Protein AF-A0AAD6AEF7-F1 (afdb_monomer_lite)

Secondary structure (DSSP, 8-state):
-HHHHHHHHHS-HHHHHHHHHHHHHHHH---TTHHHHHHHHHHHHHHHHHHHHHHGGGGGSS-S----S-HHHHHHHHHHHHHHHHHHHHHHHHHHHHHHHHHHHHHHHHHHHHHHHHHHHHHHHHHHHHHHHHHHHHHHHHHHHHHHHHHHHHHHHHHT-

Radius of gyration: 36.32 Å; chains: 1; bounding box: 79×24×116 Å

Structure (mmCIF, N/CA/C/O backbone):
data_AF-A0AAD6AEF7-F1
#
_entry.id   AF-A0AAD6AEF7-F1
#
loop_
_atom_site.group_PDB
_atom_site.id
_atom_site.type_symbol
_atom_site.label_atom_id
_atom_site.label_alt_id
_atom_site.label_comp_id
_atom_site.label_asym_id
_atom_site.label_entity_id
_atom_site.label_seq_id
_atom_site.pdbx_PDB_ins_code
_atom_site.Cartn_x
_atom_site.Cartn_y
_atom_site.Cartn_z
_atom_site.occupancy
_atom_site.B_iso_or_equiv
_atom_site.auth_seq_id
_atom_site.auth_comp_id
_atom_site.auth_asym_id
_atom_site.auth_atom_id
_atom_site.pdbx_PDB_model_num
ATOM 1 N N . MET A 1 1 ? -0.761 1.393 19.834 1.00 42.75 1 MET A N 1
ATOM 2 C CA . MET A 1 1 ? -0.562 2.346 20.959 1.00 42.75 1 MET A CA 1
ATOM 3 C C . MET A 1 1 ? -1.861 2.716 21.696 1.00 42.75 1 MET A C 1
ATOM 5 O O . MET A 1 1 ? -1.938 2.459 22.888 1.00 42.75 1 MET A O 1
ATOM 9 N N . ARG A 1 2 ? -2.903 3.275 21.048 1.00 40.72 2 ARG A N 1
ATOM 10 C CA . ARG A 1 2 ? -4.116 3.771 21.757 1.00 40.72 2 ARG A CA 1
ATOM 11 C C . ARG A 1 2 ? -5.044 2.682 22.329 1.00 40.72 2 ARG A C 1
ATOM 13 O O . ARG A 1 2 ? -5.617 2.890 23.389 1.00 40.72 2 ARG A O 1
ATOM 20 N N . VAL A 1 3 ? -5.147 1.524 21.673 1.00 45.25 3 VAL A N 1
ATOM 21 C CA . VAL A 1 3 ? -5.970 0.385 22.142 1.00 45.25 3 VAL A CA 1
ATOM 22 C C . VAL A 1 3 ? -5.390 -0.238 23.416 1.00 45.25 3 VAL A C 1
ATOM 24 O O . VAL A 1 3 ? -6.113 -0.525 24.358 1.00 45.25 3 VAL A O 1
ATOM 27 N N . VAL A 1 4 ? -4.065 -0.347 23.499 1.00 51.41 4 VAL A N 1
ATOM 28 C CA . VAL A 1 4 ? -3.367 -0.957 24.642 1.00 51.41 4 VAL A CA 1
ATOM 29 C C . VAL A 1 4 ? -3.446 -0.078 25.893 1.00 51.41 4 VAL A C 1
ATOM 31 O O . VAL A 1 4 ? -3.635 -0.586 26.993 1.00 51.41 4 VAL A O 1
ATOM 34 N N . LEU A 1 5 ? -3.398 1.248 25.719 1.00 53.50 5 LEU A N 1
ATOM 35 C CA . LEU A 1 5 ? -3.639 2.217 26.794 1.00 53.50 5 LEU A CA 1
ATOM 36 C C . LEU A 1 5 ? -5.062 2.127 27.361 1.00 53.50 5 LEU A C 1
ATOM 38 O O . LEU A 1 5 ? -5.241 2.315 28.559 1.00 53.50 5 LEU A O 1
ATOM 42 N N . LEU A 1 6 ? -6.056 1.819 26.521 1.00 55.22 6 LEU A N 1
ATOM 43 C CA . LEU A 1 6 ? -7.444 1.622 26.947 1.00 55.22 6 LEU A CA 1
ATOM 44 C C . LEU A 1 6 ? -7.632 0.299 27.699 1.00 55.22 6 LEU A C 1
ATOM 46 O O . LEU A 1 6 ? -8.314 0.291 28.718 1.00 55.22 6 LEU A O 1
ATOM 50 N N . VAL A 1 7 ? -6.981 -0.789 27.268 1.00 52.69 7 VAL A N 1
ATOM 51 C CA . VAL A 1 7 ? -7.068 -2.074 27.986 1.00 52.69 7 VAL A CA 1
ATOM 52 C C . VAL A 1 7 ? -6.330 -2.027 29.331 1.00 52.69 7 VAL A C 1
ATOM 54 O O . VAL A 1 7 ? -6.861 -2.502 30.332 1.00 52.69 7 VAL A O 1
ATOM 57 N N . LEU A 1 8 ? -5.168 -1.367 29.409 1.00 55.00 8 LEU A N 1
ATOM 58 C CA . LEU A 1 8 ? -4.459 -1.149 30.680 1.00 55.00 8 LEU A CA 1
ATOM 59 C C . LEU A 1 8 ? -5.256 -0.285 31.673 1.00 55.00 8 LEU A C 1
ATOM 61 O O . LEU A 1 8 ? -5.076 -0.437 32.879 1.00 55.00 8 LEU A O 1
ATOM 65 N N . LEU A 1 9 ? -6.149 0.588 31.186 1.00 55.16 9 LEU A N 1
ATOM 66 C CA . LEU A 1 9 ? -7.026 1.412 32.025 1.00 55.16 9 LEU A CA 1
ATOM 67 C C . LEU A 1 9 ? -8.190 0.614 32.646 1.00 55.16 9 LEU A C 1
ATOM 69 O O . LEU A 1 9 ? -8.774 1.062 33.631 1.00 55.16 9 LEU A O 1
ATOM 73 N N . CYS A 1 10 ? -8.532 -0.547 32.075 1.00 50.66 10 CYS A N 1
ATOM 74 C CA . CYS A 1 10 ? -9.651 -1.389 32.508 1.00 50.66 10 CYS A CA 1
ATOM 75 C C . CYS A 1 10 ? -9.235 -2.562 33.417 1.00 50.66 10 CYS A C 1
ATOM 77 O O . CYS A 1 10 ? -10.084 -3.106 34.122 1.00 50.66 10 CYS A O 1
ATOM 79 N N . CYS A 1 11 ? -7.953 -2.938 33.452 1.00 44.56 11 CYS A N 1
ATOM 80 C CA . CYS A 1 11 ? -7.448 -4.019 34.304 1.00 44.56 11 CYS A CA 1
ATOM 81 C C . CYS A 1 11 ? -7.148 -3.545 35.739 1.00 44.56 11 CYS A C 1
ATOM 83 O O . CYS A 1 11 ? -6.731 -2.410 35.974 1.00 44.56 11 CYS A O 1
ATOM 85 N N . ARG A 1 12 ? -7.307 -4.431 36.734 1.00 50.09 12 ARG A N 1
ATOM 86 C CA . ARG A 1 12 ? -6.919 -4.133 38.123 1.00 50.09 12 ARG A CA 1
ATOM 87 C C . ARG A 1 12 ? -5.418 -3.825 38.205 1.00 50.09 12 ARG A C 1
ATOM 89 O O . ARG A 1 12 ? -4.604 -4.505 37.585 1.00 50.09 12 ARG A O 1
ATOM 96 N N . LEU A 1 13 ? -5.061 -2.813 39.007 1.00 49.22 13 LEU A N 1
ATOM 97 C CA . LEU A 1 13 ? -3.711 -2.229 39.111 1.00 49.22 13 LEU A CA 1
ATOM 98 C C . LEU A 1 13 ? -2.556 -3.241 39.280 1.00 49.22 13 LEU A C 1
ATOM 100 O O . LEU A 1 13 ? -1.432 -2.918 38.905 1.00 49.22 13 LEU A O 1
ATOM 104 N N . SER A 1 14 ? -2.791 -4.447 39.818 1.00 43.66 14 SER A N 1
ATOM 105 C CA . SER A 1 14 ? -1.734 -5.460 39.983 1.00 43.66 14 SER A CA 1
ATOM 106 C C . SER A 1 14 ? -1.405 -6.248 38.708 1.00 43.66 14 SER A C 1
ATOM 108 O O . SER A 1 14 ? -0.258 -6.650 38.541 1.00 43.66 14 SER A O 1
ATOM 110 N N . GLU A 1 15 ? -2.360 -6.445 37.795 1.00 49.84 15 GLU A N 1
ATOM 111 C CA . GLU A 1 15 ? -2.161 -7.181 36.529 1.00 49.84 15 GLU A CA 1
ATOM 112 C C . GLU A 1 15 ? -1.752 -6.247 35.386 1.00 49.84 15 GLU A C 1
ATOM 114 O O . GLU A 1 15 ? -0.917 -6.605 34.554 1.00 49.84 15 GLU A O 1
ATOM 119 N N . ALA A 1 16 ? -2.240 -5.001 35.413 1.00 56.47 16 ALA A N 1
ATOM 120 C CA . ALA A 1 16 ? -1.851 -3.959 34.464 1.00 56.47 16 ALA A CA 1
ATOM 121 C C . ALA A 1 16 ? -0.332 -3.688 34.473 1.00 56.47 16 ALA A C 1
ATOM 123 O O . ALA A 1 16 ? 0.248 -3.365 33.439 1.00 56.47 16 ALA A O 1
ATOM 124 N N . ASN A 1 17 ? 0.340 -3.865 35.617 1.00 53.78 17 ASN A N 1
ATOM 125 C CA . ASN A 1 17 ? 1.782 -3.639 35.732 1.00 53.78 17 ASN A CA 1
ATOM 126 C C . ASN A 1 17 ? 2.613 -4.715 35.004 1.00 53.78 17 ASN A C 1
ATOM 128 O O . ASN A 1 17 ? 3.551 -4.389 34.281 1.00 53.78 17 ASN A O 1
ATOM 132 N N . ILE A 1 18 ? 2.248 -5.994 35.143 1.00 61.44 18 ILE A N 1
ATOM 133 C CA . ILE A 1 18 ? 2.940 -7.110 34.470 1.00 61.44 18 ILE A CA 1
ATOM 134 C C . ILE A 1 18 ? 2.687 -7.049 32.960 1.00 61.44 18 ILE A C 1
ATOM 136 O O . ILE A 1 18 ? 3.604 -7.218 32.154 1.00 61.44 18 ILE A O 1
ATOM 140 N N . LEU A 1 19 ? 1.448 -6.746 32.578 1.00 60.88 19 LEU A N 1
ATOM 141 C CA . LEU A 1 19 ? 1.038 -6.639 31.185 1.00 60.88 19 LEU A CA 1
ATOM 142 C C . LEU A 1 19 ? 1.671 -5.419 30.495 1.00 60.88 19 LEU A C 1
ATOM 144 O O . LEU A 1 19 ? 2.154 -5.521 29.370 1.00 60.88 19 LEU A O 1
ATOM 148 N N . GLY A 1 20 ? 1.766 -4.288 31.201 1.00 62.56 20 GLY A N 1
ATOM 149 C CA . GLY A 1 20 ? 2.472 -3.091 30.741 1.00 62.56 20 GLY A CA 1
ATOM 150 C C . GLY A 1 20 ? 3.978 -3.311 30.568 1.00 62.56 20 GLY A C 1
ATOM 151 O O . GLY A 1 20 ? 4.559 -2.844 29.586 1.00 62.56 20 GLY A O 1
ATOM 152 N N . GLN A 1 21 ? 4.612 -4.079 31.459 1.00 63.44 21 GLN A N 1
ATOM 153 C CA . GLN A 1 21 ? 6.019 -4.465 31.313 1.00 63.44 21 GLN A CA 1
ATOM 154 C C . GLN A 1 21 ? 6.250 -5.377 30.103 1.00 63.44 21 GLN A C 1
ATOM 156 O O . GLN A 1 21 ? 7.180 -5.136 29.332 1.00 63.44 21 GLN A O 1
ATOM 161 N N . ARG A 1 22 ? 5.385 -6.377 29.889 1.00 61.62 22 ARG A N 1
ATOM 162 C CA . ARG A 1 22 ? 5.450 -7.259 28.711 1.00 61.62 22 ARG A CA 1
ATOM 163 C C . ARG A 1 22 ? 5.234 -6.501 27.406 1.00 61.62 22 ARG A C 1
ATOM 165 O O . ARG A 1 22 ? 5.978 -6.705 26.454 1.00 61.62 22 ARG A O 1
ATOM 172 N N . PHE A 1 23 ? 4.286 -5.571 27.385 1.00 61.81 23 PHE A N 1
ATOM 173 C CA . PHE A 1 23 ? 4.043 -4.732 26.217 1.00 61.81 23 PHE A CA 1
ATOM 174 C C . PHE A 1 23 ? 5.243 -3.831 25.893 1.00 61.81 23 PHE A C 1
ATOM 176 O O . PHE A 1 23 ? 5.662 -3.754 24.742 1.00 61.81 23 PHE A O 1
ATOM 183 N N . THR A 1 24 ? 5.847 -3.215 26.915 1.00 60.31 24 THR A N 1
ATOM 184 C CA . THR A 1 24 ? 7.044 -2.374 26.745 1.00 60.31 24 THR A CA 1
ATOM 185 C C . THR A 1 24 ? 8.219 -3.182 26.183 1.00 60.31 24 THR A C 1
ATOM 187 O O . THR A 1 24 ? 8.943 -2.681 25.326 1.00 60.31 24 THR A O 1
ATOM 190 N N . ALA A 1 25 ? 8.382 -4.438 26.617 1.00 61.19 25 ALA A N 1
ATOM 191 C CA . ALA A 1 25 ? 9.410 -5.341 26.105 1.00 61.19 25 ALA A CA 1
ATOM 192 C C . ALA A 1 25 ? 9.210 -5.678 24.616 1.00 61.19 25 ALA A C 1
ATOM 194 O O . ALA A 1 25 ? 10.172 -5.610 23.859 1.00 61.19 25 ALA A O 1
ATOM 195 N N . ILE A 1 26 ? 7.970 -5.948 24.191 1.00 58.94 26 ILE A N 1
ATOM 196 C CA . ILE A 1 26 ? 7.633 -6.286 22.797 1.00 58.94 26 ILE A CA 1
ATOM 197 C C . ILE A 1 26 ? 7.776 -5.064 21.877 1.00 58.94 26 ILE A C 1
ATOM 199 O O . ILE A 1 26 ? 8.310 -5.171 20.779 1.00 58.94 26 ILE A O 1
ATOM 203 N N . THR A 1 27 ? 7.370 -3.869 22.324 1.00 56.62 27 THR A N 1
ATOM 204 C CA . THR A 1 27 ? 7.500 -2.645 21.508 1.00 56.62 27 THR A CA 1
ATOM 205 C C . THR A 1 27 ? 8.939 -2.158 21.324 1.00 56.62 27 THR A C 1
ATOM 207 O O . THR A 1 27 ? 9.189 -1.357 20.429 1.00 56.62 27 THR A O 1
ATOM 210 N N . ASN A 1 28 ? 9.877 -2.603 22.169 1.00 55.53 28 ASN A N 1
ATOM 211 C CA . ASN A 1 28 ? 11.293 -2.231 22.069 1.00 55.53 28 ASN A CA 1
ATOM 212 C C . ASN A 1 28 ? 12.105 -3.182 21.176 1.00 55.53 28 ASN A C 1
ATOM 214 O O . ASN A 1 28 ? 13.234 -2.852 20.816 1.00 55.53 28 ASN A O 1
ATOM 218 N N . THR A 1 29 ? 11.567 -4.350 20.821 1.00 51.50 29 THR A N 1
ATOM 219 C CA . THR A 1 29 ? 12.218 -5.301 19.916 1.00 51.50 29 THR A CA 1
ATOM 220 C C . THR A 1 29 ? 11.689 -5.085 18.504 1.00 51.50 29 THR A C 1
ATOM 222 O O . THR A 1 29 ? 10.583 -5.488 18.166 1.00 51.50 29 THR A O 1
ATOM 225 N N . GLN A 1 30 ? 12.483 -4.390 17.695 1.00 46.69 30 GLN A N 1
ATOM 226 C CA . GLN A 1 30 ? 12.199 -4.008 16.312 1.00 46.69 30 GLN A CA 1
ATOM 227 C C . GLN A 1 30 ? 12.445 -5.182 15.342 1.00 46.69 30 GLN A C 1
ATOM 229 O O . GLN A 1 30 ? 13.220 -5.047 14.401 1.00 46.69 30 GLN A O 1
ATOM 234 N N . ASP A 1 31 ? 11.857 -6.348 15.620 1.00 49.00 31 ASP A N 1
ATOM 235 C CA . ASP A 1 31 ? 12.065 -7.571 14.836 1.00 49.00 31 ASP A CA 1
ATOM 236 C C . ASP A 1 31 ? 10.757 -8.005 14.150 1.00 49.00 31 ASP A C 1
ATOM 238 O O . ASP A 1 31 ? 9.676 -7.916 14.740 1.00 49.00 31 ASP A O 1
ATOM 242 N N . GLU A 1 32 ? 10.839 -8.463 12.898 1.00 50.75 32 GLU A N 1
ATOM 243 C CA . GLU A 1 32 ? 9.699 -8.811 12.016 1.00 50.75 32 GLU A CA 1
ATOM 244 C C . GLU A 1 32 ? 8.894 -10.044 12.490 1.00 50.75 32 GLU A C 1
ATOM 246 O O . GLU A 1 32 ? 7.936 -10.469 11.852 1.00 50.75 32 GLU A O 1
ATOM 251 N N . THR A 1 33 ? 9.233 -10.604 13.652 1.00 50.00 33 THR A N 1
ATOM 252 C CA . THR A 1 33 ? 8.512 -11.692 14.335 1.00 50.00 33 THR A CA 1
ATOM 253 C C . THR A 1 33 ? 7.379 -11.205 15.255 1.00 50.00 33 THR A C 1
ATOM 255 O O . THR A 1 33 ? 6.667 -12.008 15.854 1.00 50.00 33 THR A O 1
ATOM 258 N N . THR A 1 34 ? 7.165 -9.891 15.340 1.00 55.66 34 THR A N 1
ATOM 259 C CA . THR A 1 34 ? 6.298 -9.224 16.328 1.00 55.66 34 THR A CA 1
ATOM 260 C C . THR A 1 34 ? 4.792 -9.311 16.068 1.00 55.66 34 THR A C 1
ATOM 262 O O . THR A 1 34 ? 4.009 -9.118 16.997 1.00 55.66 34 THR A O 1
ATOM 265 N N . GLU A 1 35 ? 4.342 -9.623 14.853 1.00 53.06 35 GLU A N 1
ATOM 266 C CA . GLU A 1 35 ? 2.907 -9.583 14.535 1.00 53.06 35 GLU A CA 1
ATOM 267 C C . GLU A 1 35 ? 2.126 -10.724 15.212 1.00 53.06 35 GLU A C 1
ATOM 269 O O . GLU A 1 35 ? 1.090 -10.494 15.843 1.00 53.06 35 GLU A O 1
ATOM 274 N N . ALA A 1 36 ? 2.677 -11.942 15.187 1.00 57.12 36 ALA A N 1
ATOM 275 C CA . ALA A 1 36 ? 2.087 -13.109 15.843 1.00 57.12 36 ALA A CA 1
ATOM 276 C C . ALA A 1 36 ? 2.034 -12.952 17.374 1.00 57.12 36 ALA A C 1
ATOM 278 O O . ALA A 1 36 ? 1.038 -13.314 18.007 1.00 57.12 36 ALA A O 1
ATOM 279 N N . ASP A 1 37 ? 3.064 -12.348 17.969 1.00 60.00 37 ASP A N 1
ATOM 280 C CA . ASP A 1 37 ? 3.130 -12.107 19.413 1.00 60.00 37 ASP A CA 1
ATOM 281 C C . ASP A 1 37 ? 2.143 -11.020 19.859 1.00 60.00 37 ASP A C 1
ATOM 283 O O . ASP A 1 37 ? 1.532 -11.129 20.925 1.00 60.00 37 ASP A O 1
ATOM 287 N N . ILE A 1 38 ? 1.902 -10.006 19.021 1.00 60.59 38 ILE A N 1
ATOM 288 C CA . ILE A 1 38 ? 0.895 -8.968 19.279 1.00 60.59 38 ILE A CA 1
ATOM 289 C C . ILE A 1 38 ? -0.525 -9.547 19.200 1.00 60.59 38 ILE A C 1
ATOM 291 O O . ILE A 1 38 ? -1.349 -9.245 20.067 1.00 60.59 38 ILE A O 1
ATOM 295 N N . PHE A 1 39 ? -0.820 -10.401 18.214 1.00 63.69 39 PHE A N 1
ATOM 296 C CA . PHE A 1 39 ? -2.128 -11.062 18.096 1.00 63.69 39 PHE A CA 1
ATOM 297 C C . PHE A 1 39 ? -2.396 -12.056 19.228 1.00 63.69 39 PHE A C 1
ATOM 299 O O . PHE A 1 39 ? -3.525 -12.143 19.726 1.00 63.69 39 PHE A O 1
ATOM 306 N N . THR A 1 40 ? -1.360 -12.768 19.668 1.00 65.44 40 THR A N 1
ATOM 307 C CA . THR A 1 40 ? -1.448 -13.685 20.808 1.00 65.44 40 THR A CA 1
ATOM 308 C C . THR A 1 40 ? -1.710 -12.907 22.094 1.00 65.44 40 THR A C 1
ATOM 310 O O . THR A 1 40 ? -2.644 -13.230 22.826 1.00 65.44 40 THR A O 1
ATOM 313 N N . LEU A 1 41 ? -0.985 -11.805 22.314 1.00 65.88 41 LEU A N 1
ATOM 314 C CA . LEU A 1 41 ? -1.196 -10.923 23.462 1.00 65.88 41 LEU A CA 1
ATOM 315 C C . LEU A 1 41 ? -2.601 -10.299 23.458 1.00 65.88 41 LEU A C 1
ATOM 317 O O . LEU A 1 41 ? -3.262 -10.252 24.492 1.00 65.88 41 LEU A O 1
ATOM 321 N N . LEU A 1 42 ? -3.094 -9.858 22.296 1.00 65.25 42 LEU A N 1
ATOM 322 C CA . LEU A 1 42 ? -4.458 -9.339 22.149 1.00 65.25 42 LEU A CA 1
ATOM 323 C C . LEU A 1 42 ? -5.520 -10.410 22.428 1.00 65.25 42 LEU A C 1
ATOM 325 O O . LEU A 1 42 ? -6.518 -10.112 23.083 1.00 65.25 42 LEU A O 1
ATOM 329 N N . SER A 1 43 ? -5.304 -11.648 21.980 1.00 69.25 43 SER A N 1
ATOM 330 C CA . SER A 1 43 ? -6.219 -12.764 22.248 1.00 69.25 43 SER A CA 1
ATOM 331 C C . SER A 1 43 ? -6.243 -13.149 23.726 1.00 69.25 43 SER A C 1
ATOM 333 O O . SER A 1 43 ? -7.324 -13.335 24.280 1.00 69.25 43 SER A O 1
ATOM 335 N N . GLU A 1 44 ? -5.086 -13.195 24.391 1.00 66.94 44 GLU A N 1
ATOM 336 C CA . GLU A 1 44 ? -5.003 -13.422 25.841 1.00 66.94 44 GLU A CA 1
ATOM 337 C C . GLU A 1 44 ? -5.704 -12.304 26.627 1.00 66.94 44 GLU A C 1
ATOM 339 O O . GLU A 1 44 ? -6.436 -12.571 27.579 1.00 66.94 44 GLU A O 1
ATOM 344 N N . MET A 1 45 ? -5.551 -11.049 26.195 1.00 63.72 45 MET A N 1
ATOM 345 C CA . MET A 1 45 ? -6.215 -9.902 26.819 1.00 63.72 45 MET A CA 1
ATOM 346 C C . MET A 1 45 ? -7.738 -9.934 26.634 1.00 63.72 45 MET A C 1
ATOM 348 O O . MET A 1 45 ? -8.471 -9.608 27.566 1.00 63.72 45 MET A O 1
ATOM 352 N N . MET A 1 46 ? -8.231 -10.356 25.467 1.00 68.19 46 MET A N 1
ATOM 353 C CA . MET A 1 46 ? -9.668 -10.550 25.241 1.00 68.19 46 MET A CA 1
ATOM 354 C C . MET A 1 46 ? -10.223 -11.731 26.045 1.00 68.19 46 MET A C 1
ATOM 356 O O . MET A 1 46 ? -11.306 -11.611 26.612 1.00 68.19 46 MET A O 1
ATOM 360 N N . ALA A 1 47 ? -9.475 -12.831 26.162 1.00 67.38 47 ALA A N 1
ATOM 361 C CA . ALA A 1 47 ? -9.866 -13.975 26.981 1.00 67.38 47 ALA A CA 1
ATOM 362 C C . ALA A 1 47 ? -9.964 -13.604 28.470 1.00 67.38 47 ALA A C 1
ATOM 364 O O . ALA A 1 47 ? -10.964 -13.920 29.110 1.00 67.38 47 ALA A O 1
ATOM 365 N N . ALA A 1 48 ? -8.994 -12.851 28.998 1.00 61.19 48 ALA A N 1
ATOM 366 C CA . ALA A 1 48 ? -9.021 -12.366 30.379 1.00 61.19 48 ALA A CA 1
ATOM 367 C C . ALA A 1 48 ? -10.203 -11.411 30.649 1.00 61.19 48 ALA A C 1
ATOM 369 O O . ALA A 1 48 ? -10.801 -11.437 31.727 1.00 61.19 48 ALA A O 1
ATOM 370 N N . LEU A 1 49 ? -10.580 -10.582 29.667 1.00 62.62 49 LEU A N 1
ATOM 371 C CA . LEU A 1 49 ? -11.763 -9.719 29.761 1.00 62.62 49 LEU A CA 1
ATOM 372 C C . LEU A 1 49 ? -13.076 -10.520 29.721 1.00 62.62 49 LEU A C 1
ATOM 374 O O . LEU A 1 49 ? -14.008 -10.194 30.459 1.00 62.62 49 LEU A O 1
ATOM 378 N N . GLU A 1 50 ? -13.156 -11.573 28.904 1.00 64.62 50 GLU A N 1
ATOM 379 C CA . GLU A 1 50 ? -14.319 -12.471 28.850 1.00 64.62 50 GLU A CA 1
ATOM 380 C C . GLU A 1 50 ? -14.450 -13.301 30.144 1.00 64.62 50 GLU A C 1
ATOM 382 O O . GLU A 1 50 ? -15.557 -13.503 30.647 1.00 64.62 50 GLU A O 1
ATOM 387 N N . GLU A 1 51 ? -13.330 -13.699 30.752 1.00 64.12 51 GLU A N 1
ATOM 388 C CA . GLU A 1 51 ? -13.295 -14.393 32.045 1.00 64.12 51 GLU A CA 1
ATOM 389 C C . GLU A 1 51 ? -13.763 -13.479 33.193 1.00 64.12 51 GLU A C 1
ATOM 391 O O . GLU A 1 51 ? -14.667 -13.849 33.946 1.00 64.12 51 GLU A O 1
ATOM 396 N N . GLN A 1 52 ? -13.296 -12.223 33.257 1.00 56.91 52 GLN A N 1
ATOM 397 C CA . GLN A 1 52 ? -13.808 -11.241 34.232 1.00 56.91 52 GLN A CA 1
ATOM 398 C C . GLN A 1 52 ? -15.301 -10.932 34.046 1.00 56.91 52 GLN A C 1
ATOM 400 O O . GLN A 1 52 ? -16.033 -10.710 35.017 1.00 56.91 52 GLN A O 1
ATOM 405 N N . ARG A 1 53 ? -15.783 -10.944 32.799 1.00 60.81 53 ARG A N 1
ATOM 406 C CA . ARG A 1 53 ? -17.207 -10.802 32.475 1.00 60.81 53 ARG A CA 1
ATOM 407 C C . ARG A 1 53 ? -18.029 -11.997 32.969 1.00 60.81 53 ARG A C 1
ATOM 409 O O . ARG A 1 53 ? -19.178 -11.809 33.375 1.00 60.81 53 ARG A O 1
ATOM 416 N N . SER A 1 54 ? -17.443 -13.193 32.981 1.00 60.72 54 SER A N 1
ATOM 417 C CA . SER A 1 54 ? -18.064 -14.422 33.483 1.00 60.72 54 SER A CA 1
ATOM 418 C C . SER A 1 54 ? -18.091 -14.523 35.017 1.00 60.72 54 SER A C 1
ATOM 420 O O . SER A 1 54 ? -18.950 -15.222 35.552 1.00 60.72 54 SER A O 1
ATOM 422 N N . GLU A 1 55 ? -17.213 -13.821 35.743 1.00 51.53 55 GLU A N 1
ATOM 423 C CA . GLU A 1 55 ? -17.173 -13.821 37.220 1.00 51.53 55 GLU A CA 1
ATOM 424 C C . GLU A 1 55 ? -18.101 -12.779 37.881 1.00 51.53 55 GLU A C 1
ATOM 426 O O . GLU A 1 55 ? -18.523 -12.938 39.032 1.00 51.53 55 GLU A O 1
ATOM 431 N N . LEU A 1 56 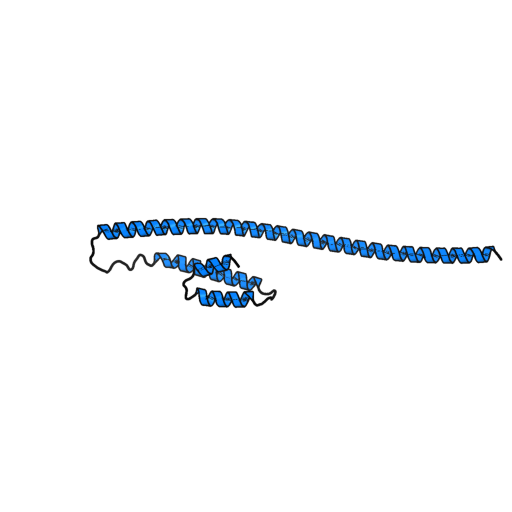? -18.523 -11.750 37.139 1.00 53.03 56 LEU A N 1
ATOM 432 C CA . LEU A 1 56 ? -19.480 -10.726 37.590 1.00 53.03 56 LEU A CA 1
ATOM 433 C C . LEU A 1 56 ? -20.851 -11.234 38.114 1.00 53.03 56 LEU A C 1
ATOM 435 O O . LEU A 1 56 ? -21.416 -10.560 38.983 1.00 53.03 56 LEU A O 1
ATOM 439 N N . PRO A 1 57 ? -21.425 -12.383 37.689 1.00 52.75 57 PRO A N 1
ATOM 440 C CA . PRO A 1 57 ? -22.675 -12.878 38.258 1.00 52.75 57 PRO A CA 1
ATOM 441 C C . PRO A 1 57 ? -22.526 -13.575 39.626 1.00 52.75 57 PRO A C 1
ATOM 443 O O . PRO A 1 57 ? -23.530 -13.698 40.327 1.00 52.75 57 PRO A O 1
ATOM 446 N N . HIS A 1 58 ? -21.324 -13.979 40.066 1.00 44.44 58 HIS A N 1
ATOM 447 C CA . HIS A 1 58 ? -21.149 -14.764 41.308 1.00 44.44 58 HIS A CA 1
ATOM 448 C C . HIS A 1 58 ? -21.136 -13.935 42.608 1.00 44.44 58 HIS A C 1
ATOM 450 O O . HIS A 1 58 ? -21.243 -14.487 43.701 1.00 44.44 58 HIS A O 1
ATOM 456 N N . GLN A 1 59 ? -21.099 -12.600 42.534 1.00 45.59 59 GLN A N 1
ATOM 457 C CA . GLN A 1 59 ? -21.225 -11.738 43.722 1.00 45.59 59 GLN A CA 1
ATOM 458 C C . GLN A 1 59 ? -22.670 -11.546 44.210 1.00 45.59 59 GLN A C 1
ATOM 460 O O . GLN A 1 59 ? -22.893 -10.943 45.261 1.00 45.59 59 GLN A O 1
ATOM 465 N N . ARG A 1 60 ? -23.673 -12.036 43.469 1.00 46.00 60 ARG A N 1
ATOM 466 C CA . ARG A 1 60 ? -25.088 -11.816 43.806 1.00 46.00 60 ARG A CA 1
ATOM 467 C C . ARG A 1 60 ? -25.630 -12.774 44.872 1.00 46.00 60 ARG A C 1
ATOM 469 O O . ARG A 1 60 ? -26.680 -12.480 45.436 1.00 46.00 60 ARG A O 1
ATOM 476 N N . GLU A 1 61 ? -24.924 -13.862 45.180 1.00 46.53 61 GLU A N 1
ATOM 477 C CA . GLU A 1 61 ? -25.430 -14.924 46.068 1.00 46.53 61 GLU A CA 1
ATOM 478 C C . GLU A 1 61 ? -24.802 -14.967 47.472 1.00 46.53 61 GLU A C 1
ATOM 480 O O . GLU A 1 61 ? -25.326 -15.651 48.345 1.00 46.53 61 GLU A O 1
ATOM 485 N N . SER A 1 62 ? -23.757 -14.185 47.767 1.00 45.78 62 SER A N 1
ATOM 486 C CA . SER A 1 62 ? -23.099 -14.202 49.090 1.00 45.78 62 SER A CA 1
ATOM 487 C C . SER A 1 62 ? -23.582 -13.124 50.080 1.00 45.78 62 SER A C 1
ATOM 489 O O . SER A 1 62 ? -23.121 -13.075 51.218 1.00 45.78 62 SER A O 1
ATOM 491 N N . GLY A 1 63 ? -24.549 -12.281 49.700 1.00 46.16 63 GLY A N 1
ATOM 492 C CA . GLY A 1 63 ? -25.019 -11.145 50.510 1.00 46.16 63 GLY A CA 1
ATOM 493 C C . GLY A 1 63 ? -26.132 -11.428 51.533 1.00 46.16 63 GLY A C 1
ATOM 494 O O . GLY A 1 63 ? -26.663 -10.485 52.112 1.00 46.16 63 GLY A O 1
ATOM 495 N N . ALA A 1 64 ? -26.534 -12.684 51.755 1.00 44.88 64 ALA A N 1
ATOM 496 C CA . ALA A 1 64 ? -27.731 -13.007 52.546 1.00 44.88 64 ALA A CA 1
ATOM 497 C C . ALA A 1 64 ? -27.529 -13.082 54.078 1.00 44.88 64 ALA A C 1
ATOM 499 O O . ALA A 1 64 ? -28.471 -13.416 54.795 1.00 44.88 64 ALA A O 1
ATOM 500 N N . ALA A 1 65 ? -26.345 -12.772 54.617 1.00 48.34 65 ALA A N 1
ATOM 501 C CA . ALA A 1 65 ? -26.069 -12.975 56.043 1.00 48.34 65 ALA A CA 1
ATOM 502 C C . ALA A 1 65 ? -25.317 -11.813 56.720 1.00 48.34 65 ALA A C 1
ATOM 504 O O . ALA A 1 65 ? -24.209 -11.999 57.208 1.00 48.34 65 ALA A O 1
ATOM 505 N N . ALA A 1 66 ? -25.925 -10.625 56.825 1.00 43.31 66 ALA A N 1
ATOM 506 C CA . ALA A 1 66 ? -25.573 -9.667 57.882 1.00 43.31 66 ALA A CA 1
ATOM 507 C C . ALA A 1 66 ? -26.710 -8.666 58.160 1.00 43.31 66 ALA A C 1
ATOM 509 O O . ALA A 1 66 ? -27.295 -8.076 57.260 1.00 43.31 66 ALA A O 1
ATOM 510 N N . LYS A 1 67 ? -27.024 -8.531 59.447 1.00 52.25 67 LYS A N 1
ATOM 511 C CA . LYS A 1 67 ? -28.182 -7.883 60.077 1.00 52.25 67 LYS A CA 1
ATOM 512 C C . LYS A 1 67 ? -28.131 -6.342 60.095 1.00 52.25 67 LYS A C 1
ATOM 514 O O . LYS A 1 67 ? -27.082 -5.751 60.313 1.00 52.25 67 LYS A O 1
ATOM 519 N N . SER A 1 68 ? -29.344 -5.777 60.075 1.00 55.19 68 SER A N 1
ATOM 520 C CA . SER A 1 68 ? -29.844 -4.591 60.802 1.00 55.19 68 SER A CA 1
ATOM 521 C C . SER A 1 68 ? -29.387 -3.179 60.404 1.00 55.19 68 SER A C 1
ATOM 523 O O . SER A 1 68 ? -28.652 -2.533 61.143 1.00 55.19 68 SER A O 1
ATOM 525 N N . THR A 1 69 ? -29.992 -2.651 59.340 1.00 44.59 69 THR A N 1
ATOM 526 C CA . THR A 1 69 ? -30.514 -1.269 59.218 1.00 44.59 69 THR A CA 1
ATOM 527 C C . THR A 1 69 ? -31.688 -1.304 58.213 1.00 44.59 69 THR A C 1
ATOM 529 O O . THR A 1 69 ? -31.838 -2.286 57.493 1.00 44.59 69 THR A O 1
ATOM 532 N N . GLY A 1 70 ? -32.626 -0.352 58.261 1.00 46.16 70 GLY A N 1
ATOM 533 C CA . GLY A 1 70 ? -34.001 -0.511 57.745 1.00 46.16 70 GLY A CA 1
ATOM 534 C C . GLY A 1 70 ? -34.150 -0.967 56.270 1.00 46.16 70 GLY A C 1
ATOM 535 O O . GLY A 1 70 ? -33.450 -0.462 55.394 1.00 46.16 70 GLY A O 1
ATOM 536 N N . PRO A 1 71 ? -35.107 -1.868 55.954 1.00 55.00 71 PRO A N 1
ATOM 537 C CA . PRO A 1 71 ? -35.188 -2.555 54.655 1.00 55.00 71 PRO A CA 1
ATOM 538 C C . PRO A 1 71 ? -35.641 -1.691 53.463 1.00 55.00 71 PRO A C 1
ATOM 540 O O . PRO A 1 71 ? -35.575 -2.152 52.327 1.00 55.00 71 PRO A O 1
ATOM 543 N N . ARG A 1 72 ? -36.106 -0.453 53.683 1.00 54.69 72 ARG A N 1
ATOM 544 C CA . ARG A 1 72 ? -36.658 0.407 52.619 1.00 54.69 72 ARG A CA 1
ATOM 545 C C . ARG A 1 72 ? -35.613 1.339 51.995 1.00 54.69 72 ARG A C 1
ATOM 547 O O . ARG A 1 72 ? -35.497 1.384 50.778 1.00 54.69 72 ARG A O 1
ATOM 554 N N . GLU A 1 73 ? -34.781 1.983 52.812 1.00 55.62 73 GLU A N 1
ATOM 555 C CA . GLU A 1 73 ? -33.729 2.900 52.337 1.00 55.62 73 GLU A CA 1
ATOM 556 C C . GLU A 1 73 ? -32.527 2.155 51.727 1.00 55.62 73 GLU A C 1
ATOM 558 O O . GLU A 1 73 ? -31.929 2.622 50.757 1.00 55.62 73 GLU A O 1
ATOM 563 N N . GLN A 1 74 ? -32.202 0.950 52.218 1.00 54.00 74 GLN A N 1
ATOM 564 C CA . GLN A 1 74 ? -31.180 0.095 51.595 1.00 54.00 74 GLN A CA 1
ATOM 565 C C . GLN A 1 74 ? -31.610 -0.435 50.220 1.00 54.00 74 GLN A C 1
ATOM 567 O O . GLN A 1 74 ? -30.780 -0.502 49.316 1.00 54.00 74 GLN A O 1
ATOM 572 N N . ALA A 1 75 ? -32.888 -0.778 50.034 1.00 59.16 75 ALA A N 1
ATOM 573 C CA . ALA A 1 75 ? -33.400 -1.253 48.749 1.00 59.16 75 ALA A CA 1
ATOM 574 C C . ALA A 1 75 ? -33.421 -0.139 47.686 1.00 59.16 75 ALA A C 1
ATOM 576 O O . ALA A 1 75 ? -33.095 -0.392 46.526 1.00 59.16 75 ALA A O 1
ATOM 577 N N . GLU A 1 76 ? -33.744 1.096 48.081 1.00 62.94 76 GLU A N 1
ATOM 578 C CA . GLU A 1 76 ? -33.743 2.268 47.193 1.00 62.94 76 GLU A CA 1
ATOM 579 C C . GLU A 1 76 ? -32.314 2.698 46.811 1.00 62.94 76 GLU A C 1
ATOM 581 O O . GLU A 1 76 ? -32.036 2.939 45.634 1.00 62.94 76 GLU A O 1
ATOM 586 N N . SER A 1 77 ? -31.374 2.686 47.764 1.00 69.31 77 SER A N 1
ATOM 587 C CA . SER A 1 77 ? -29.950 2.954 47.505 1.00 69.31 77 SER A CA 1
ATOM 588 C C . SER A 1 77 ? -29.310 1.894 46.592 1.00 69.31 77 SER A C 1
ATOM 590 O O . SER A 1 77 ? -28.649 2.224 45.604 1.00 69.31 77 SER A O 1
ATOM 592 N N . GLN A 1 78 ? -29.588 0.607 46.835 1.00 69.19 78 GLN A N 1
ATOM 593 C CA . GLN A 1 78 ? -29.134 -0.484 45.962 1.00 69.19 78 GLN A CA 1
ATOM 594 C C . GLN A 1 78 ? -29.790 -0.448 44.572 1.00 69.19 78 GLN A C 1
ATOM 596 O O . GLN A 1 78 ? -29.168 -0.846 43.584 1.00 69.19 78 GLN A O 1
ATOM 601 N N . GLY A 1 79 ? -31.041 0.013 44.482 1.00 76.12 79 GLY A N 1
ATOM 602 C CA . GLY A 1 79 ? -31.749 0.226 43.221 1.00 76.12 79 GLY A CA 1
ATOM 603 C C . GLY A 1 79 ? -31.072 1.291 42.363 1.00 76.12 79 GLY A C 1
ATOM 604 O O . GLY A 1 79 ? -30.725 1.008 41.214 1.00 76.12 79 GLY A O 1
ATOM 605 N N . MET A 1 80 ? -30.798 2.463 42.947 1.00 77.88 80 MET A N 1
ATOM 606 C CA . MET A 1 80 ? -30.078 3.545 42.268 1.00 77.88 80 MET A CA 1
ATOM 607 C C . MET A 1 80 ? -28.672 3.118 41.832 1.00 77.88 80 MET A C 1
ATOM 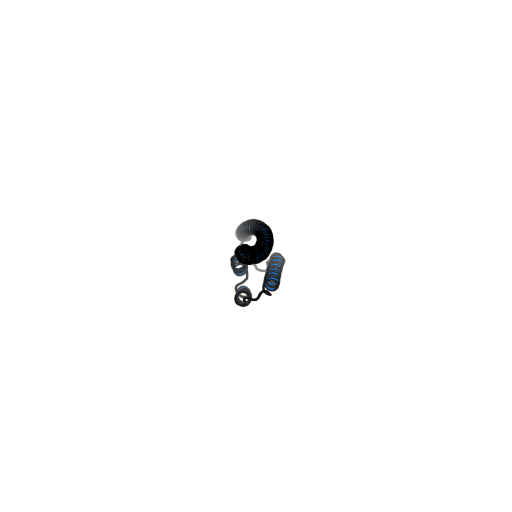609 O O . MET A 1 80 ? -28.290 3.358 40.689 1.00 77.88 80 MET A O 1
ATOM 613 N N . GLN A 1 81 ? -27.926 2.406 42.681 1.00 79.31 81 GLN A N 1
ATOM 614 C CA . GLN A 1 81 ? -26.580 1.940 42.331 1.00 79.31 81 GLN A CA 1
ATOM 615 C C . GLN A 1 81 ? -26.581 0.922 41.174 1.00 79.31 81 GLN A C 1
ATOM 617 O O . GLN A 1 81 ? -25.698 0.953 40.317 1.00 79.31 81 GLN A O 1
ATOM 622 N N . ARG A 1 82 ? -27.589 0.041 41.099 1.00 77.88 82 ARG A N 1
ATOM 623 C CA . ARG A 1 82 ? -27.750 -0.905 39.978 1.00 77.88 82 ARG A CA 1
ATOM 624 C C . ARG A 1 82 ? -28.173 -0.228 38.681 1.00 77.88 82 ARG A C 1
ATOM 626 O O . ARG A 1 82 ? -27.829 -0.714 37.605 1.00 77.88 82 ARG A O 1
ATOM 633 N N . GLU A 1 83 ? -28.974 0.827 38.759 1.00 83.56 83 GLU A N 1
ATOM 634 C CA . GLU A 1 83 ? -29.364 1.591 37.577 1.00 83.56 83 GLU A CA 1
ATOM 635 C C . GLU A 1 83 ? -28.175 2.377 37.017 1.00 83.56 83 GLU A C 1
ATOM 637 O O . GLU A 1 83 ? -27.934 2.340 35.812 1.00 83.56 83 GLU A O 1
ATOM 642 N N . GLU A 1 84 ? -27.380 2.991 37.893 1.00 83.62 84 GLU A N 1
ATOM 643 C CA . GLU A 1 84 ? -26.142 3.677 37.524 1.00 83.62 84 GLU A CA 1
ATOM 644 C C . GLU A 1 84 ? -25.133 2.708 36.887 1.00 83.62 84 GLU A C 1
ATOM 646 O O . GLU A 1 84 ? -24.635 2.961 35.790 1.00 83.62 84 GLU A O 1
ATOM 651 N N . GLN A 1 85 ? -24.920 1.530 37.488 1.00 77.75 85 GLN A N 1
ATOM 652 C CA . GLN A 1 85 ? -24.102 0.476 36.874 1.00 77.75 85 GLN A CA 1
ATOM 653 C C . GLN A 1 85 ? -24.629 0.048 35.502 1.00 77.75 85 GLN A C 1
ATOM 655 O O . GLN A 1 85 ? -23.841 -0.150 34.580 1.00 77.75 85 GLN A O 1
ATOM 660 N N . ARG A 1 86 ? -25.951 -0.085 35.327 1.00 84.75 86 ARG A N 1
ATOM 661 C CA . ARG A 1 86 ? -26.525 -0.424 34.017 1.00 84.75 86 ARG A CA 1
ATOM 662 C C . ARG A 1 86 ? -26.244 0.646 32.973 1.00 84.75 86 ARG A C 1
ATOM 664 O O . ARG A 1 86 ? -25.882 0.286 31.858 1.00 84.75 86 ARG A O 1
ATOM 671 N N . LYS A 1 87 ? -26.379 1.926 33.326 1.00 87.25 87 LYS A N 1
ATOM 672 C CA . LYS A 1 87 ? -26.068 3.043 32.421 1.00 87.25 87 LYS A CA 1
ATOM 673 C C . LYS A 1 87 ? -24.596 3.033 32.022 1.00 87.25 87 LYS A C 1
ATOM 675 O O . LYS A 1 87 ? -24.292 3.137 30.838 1.00 87.25 87 LYS A O 1
ATOM 680 N N . GLN A 1 88 ? -23.699 2.812 32.982 1.00 78.69 88 GLN A N 1
ATOM 681 C CA . GLN A 1 88 ? -22.261 2.717 32.721 1.00 78.69 88 GLN A CA 1
ATOM 682 C C . GLN A 1 88 ? -21.914 1.542 31.801 1.00 78.69 88 GLN A C 1
ATOM 684 O O . GLN A 1 88 ? -21.166 1.716 30.843 1.00 78.69 88 GLN A O 1
ATOM 689 N N . VAL A 1 89 ? -22.504 0.363 32.029 1.00 80.50 89 VAL A N 1
ATOM 690 C CA . VAL A 1 89 ? -22.319 -0.802 31.146 1.00 80.50 89 VAL A CA 1
ATOM 691 C C . VAL A 1 89 ? -22.859 -0.521 29.745 1.00 80.50 89 VAL A C 1
ATOM 693 O O . VAL A 1 89 ? -22.214 -0.863 28.759 1.00 80.50 89 VAL A O 1
ATOM 696 N N . GLN A 1 90 ? -24.026 0.111 29.634 1.00 80.44 90 GLN A N 1
ATOM 697 C CA . GLN A 1 90 ? -24.642 0.399 28.342 1.00 80.44 90 GLN A CA 1
ATOM 698 C C . GLN A 1 90 ? -23.809 1.397 27.526 1.00 80.44 90 GLN A C 1
ATOM 700 O O . GLN A 1 90 ? -23.620 1.202 26.325 1.00 80.44 90 GLN A O 1
ATOM 705 N N . GLU A 1 91 ? -23.248 2.414 28.181 1.00 78.88 91 GLU A N 1
ATOM 706 C CA . GLU A 1 91 ? -22.332 3.360 27.546 1.00 78.88 91 GLU A CA 1
ATOM 707 C C . GLU A 1 91 ? -21.007 2.692 27.153 1.00 78.88 91 GLU A C 1
ATOM 709 O O . GLU A 1 91 ? -20.528 2.896 26.039 1.00 78.88 91 GLU A O 1
ATOM 714 N N . ALA A 1 92 ? -20.456 1.821 28.003 1.00 72.69 92 ALA A N 1
ATOM 715 C CA . ALA A 1 92 ? -19.259 1.051 27.669 1.00 72.69 92 ALA A CA 1
ATOM 716 C C . ALA A 1 92 ? -19.482 0.142 26.445 1.00 72.69 92 ALA A C 1
ATOM 718 O O . ALA A 1 92 ? -18.645 0.099 25.546 1.00 72.69 92 ALA A O 1
ATOM 719 N N . VAL A 1 93 ? -20.635 -0.533 26.355 1.00 75.94 93 VAL A N 1
ATOM 720 C CA . VAL A 1 93 ? -21.008 -1.351 25.187 1.00 75.94 93 VAL A CA 1
ATOM 721 C C . VAL A 1 93 ? -21.148 -0.492 23.929 1.00 75.94 93 VAL A C 1
ATOM 723 O O . VAL A 1 93 ? -20.700 -0.897 22.853 1.00 75.94 93 VAL A O 1
ATOM 726 N N . ARG A 1 94 ? -21.731 0.707 24.047 1.00 83.19 94 ARG A N 1
ATOM 727 C CA . ARG A 1 94 ? -21.846 1.651 22.927 1.00 83.19 94 ARG A CA 1
ATOM 728 C C . ARG A 1 94 ? -20.465 2.056 22.412 1.00 83.19 94 ARG A C 1
ATOM 730 O O . ARG A 1 94 ? -20.211 1.952 21.215 1.00 83.19 94 ARG A O 1
ATOM 737 N N . GLN A 1 95 ? -19.573 2.456 23.315 1.00 75.69 95 GLN A N 1
ATOM 738 C CA . GLN A 1 95 ? -18.202 2.846 22.979 1.00 75.69 95 GLN A CA 1
ATOM 739 C C . GLN A 1 95 ? -17.413 1.686 22.371 1.00 75.69 95 GLN A C 1
ATOM 741 O O . GLN A 1 95 ? -16.722 1.873 21.373 1.00 75.69 95 GLN A O 1
ATOM 746 N N . TYR A 1 96 ? -17.559 0.479 22.920 1.00 75.06 96 TYR A N 1
ATOM 747 C CA . TYR A 1 96 ? -16.945 -0.724 22.367 1.00 75.06 96 TYR A CA 1
ATOM 748 C C . TYR A 1 96 ? -17.416 -0.992 20.933 1.00 75.06 96 TYR A C 1
ATOM 750 O O . TYR A 1 96 ? -16.599 -1.223 20.046 1.00 75.06 96 TYR A O 1
ATOM 758 N N . THR A 1 97 ? -18.723 -0.896 20.682 1.00 76.19 97 THR A N 1
ATOM 759 C CA . THR A 1 97 ? -19.299 -1.119 19.346 1.00 76.19 97 THR A CA 1
ATOM 760 C C . THR A 1 97 ? -18.786 -0.090 18.337 1.00 76.19 97 THR A C 1
ATOM 762 O O . THR A 1 97 ? -18.420 -0.444 17.217 1.00 76.19 97 THR A O 1
ATOM 765 N N . GLU A 1 98 ? -18.710 1.180 18.739 1.00 83.94 98 GLU A N 1
ATOM 766 C CA . GLU A 1 98 ? -18.173 2.263 17.912 1.00 83.94 98 GLU A CA 1
ATOM 767 C C . GLU A 1 98 ? -16.687 2.042 17.586 1.00 83.94 98 GLU A C 1
ATOM 769 O O . GLU A 1 98 ? -16.273 2.155 16.430 1.00 83.94 98 GLU A O 1
ATOM 774 N N . LEU A 1 99 ? -15.884 1.668 18.586 1.00 77.81 99 LEU A N 1
ATOM 775 C CA . LEU A 1 99 ? -14.469 1.350 18.401 1.00 77.81 99 LEU A CA 1
ATOM 776 C C . LEU A 1 99 ? -14.268 0.141 17.487 1.00 77.81 99 LEU A C 1
ATOM 778 O O . LEU A 1 99 ? -13.415 0.196 16.605 1.00 77.81 99 LEU A O 1
ATOM 782 N N . ASN A 1 100 ? -15.068 -0.912 17.649 1.00 78.50 100 ASN A N 1
ATOM 783 C CA . ASN A 1 100 ? -15.006 -2.096 16.798 1.00 78.50 100 ASN A CA 1
ATOM 784 C C . ASN A 1 100 ? -15.343 -1.765 15.334 1.00 78.50 100 ASN A C 1
ATOM 786 O O . ASN A 1 100 ? -14.669 -2.232 14.415 1.00 78.50 100 ASN A O 1
ATOM 790 N N . GLY A 1 101 ? -16.336 -0.898 15.109 1.00 83.88 101 GLY A N 1
ATOM 791 C CA . GLY A 1 101 ? -16.660 -0.398 13.771 1.00 83.88 101 GLY A CA 1
ATOM 792 C C . GLY A 1 101 ? -15.498 0.374 13.142 1.00 83.88 101 GLY A C 1
ATOM 793 O O . GLY A 1 101 ? -15.134 0.126 11.996 1.00 83.88 101 GLY A O 1
ATOM 794 N N . ARG A 1 102 ? -14.854 1.260 13.911 1.00 79.50 102 ARG A N 1
ATOM 795 C CA . ARG A 1 102 ? -13.673 2.011 13.449 1.00 79.50 102 ARG A CA 1
ATOM 796 C C . ARG A 1 102 ? -12.475 1.108 13.166 1.00 79.50 102 ARG A C 1
ATOM 798 O O . ARG A 1 102 ? -11.748 1.366 12.216 1.00 79.50 102 ARG A O 1
ATOM 805 N N . LEU A 1 103 ? -12.271 0.071 13.977 1.00 79.06 103 LEU A N 1
ATOM 806 C CA . LEU A 1 103 ? -11.206 -0.907 13.768 1.00 79.06 103 LEU A CA 1
ATOM 807 C C . LEU A 1 103 ? -11.423 -1.684 12.467 1.00 79.06 103 LEU A C 1
ATOM 809 O O . LEU A 1 103 ? -10.486 -1.847 11.698 1.00 79.06 103 LEU A O 1
ATOM 813 N N . THR A 1 104 ? -12.664 -2.093 12.202 1.00 84.69 104 THR A N 1
ATOM 814 C CA . THR A 1 104 ? -13.029 -2.775 10.952 1.00 84.69 104 THR A CA 1
ATOM 815 C C . THR A 1 104 ? -12.778 -1.873 9.742 1.00 84.69 104 THR A C 1
ATOM 817 O O . THR A 1 104 ? -12.169 -2.306 8.772 1.00 84.69 104 THR A O 1
ATOM 820 N N . ALA A 1 105 ? -13.188 -0.602 9.813 1.00 86.00 105 ALA A N 1
ATOM 821 C CA . ALA A 1 105 ? -12.950 0.358 8.734 1.00 86.00 105 ALA A CA 1
ATOM 822 C C . ALA A 1 105 ? -11.452 0.565 8.456 1.00 86.00 105 ALA A C 1
ATOM 824 O O . ALA A 1 105 ? -11.040 0.527 7.304 1.00 86.00 105 ALA A O 1
ATOM 825 N N . LEU A 1 106 ? -10.639 0.713 9.507 1.00 83.44 106 LEU A N 1
ATOM 826 C CA . LEU A 1 106 ? -9.184 0.823 9.373 1.00 83.44 106 LEU A CA 1
ATOM 827 C C . LEU A 1 106 ? -8.545 -0.445 8.796 1.00 83.44 106 LEU A C 1
ATOM 829 O O . LEU A 1 106 ? -7.590 -0.337 8.038 1.00 83.44 106 LEU A O 1
ATOM 833 N N . GLY A 1 107 ? -9.055 -1.628 9.149 1.00 83.00 107 GLY A N 1
ATOM 834 C CA . GLY A 1 107 ? -8.599 -2.891 8.565 1.00 83.00 107 GLY A CA 1
ATOM 835 C C . GLY A 1 107 ? -8.807 -2.925 7.051 1.00 83.00 107 GLY A C 1
ATOM 836 O O . GLY A 1 107 ? -7.884 -3.258 6.319 1.00 83.00 107 GLY A O 1
ATOM 837 N N . ASN A 1 108 ? -9.978 -2.485 6.586 1.00 84.94 108 ASN A N 1
ATOM 838 C CA . ASN A 1 108 ? -10.271 -2.407 5.154 1.00 84.94 108 ASN A CA 1
ATOM 839 C C . ASN A 1 108 ? -9.397 -1.357 4.442 1.00 84.94 108 ASN A C 1
ATOM 841 O O . ASN A 1 108 ? -8.874 -1.622 3.368 1.00 84.94 108 ASN A O 1
ATOM 845 N N . GLU A 1 109 ? -9.198 -0.177 5.045 1.00 86.56 109 GLU A N 1
ATOM 846 C CA . GLU A 1 109 ? -8.310 0.858 4.483 1.00 86.56 109 GLU A CA 1
ATOM 847 C C . GLU A 1 109 ? -6.856 0.375 4.365 1.00 86.56 109 GLU A C 1
ATOM 849 O O . GLU A 1 109 ? -6.141 0.763 3.437 1.00 86.56 109 GLU A O 1
ATOM 854 N N . LEU A 1 110 ? -6.408 -0.466 5.303 1.00 85.62 110 LEU A N 1
ATOM 855 C CA . LEU A 1 110 ? -5.083 -1.073 5.256 1.00 85.62 110 LEU A CA 1
ATOM 856 C C . LEU A 1 110 ? -4.977 -2.088 4.112 1.00 85.62 110 LEU A C 1
ATOM 858 O O . LEU A 1 110 ? -4.020 -2.015 3.351 1.00 85.62 110 LEU A O 1
ATOM 862 N N . GLU A 1 111 ? -5.975 -2.957 3.940 1.00 87.25 111 GLU A N 1
ATOM 863 C CA . GLU A 1 111 ? -6.030 -3.917 2.826 1.00 87.25 111 GLU A CA 1
ATOM 864 C C . GLU A 1 111 ? -6.009 -3.208 1.460 1.00 87.25 111 GLU A C 1
ATOM 866 O O . GLU A 1 111 ? -5.233 -3.574 0.574 1.00 87.25 111 GLU A O 1
ATOM 871 N N . ASP A 1 112 ? -6.788 -2.133 1.308 1.00 90.50 112 ASP A N 1
ATOM 872 C CA . ASP A 1 112 ? -6.780 -1.300 0.100 1.00 90.50 112 ASP A CA 1
ATOM 873 C C . ASP A 1 112 ? -5.401 -0.658 -0.142 1.00 90.50 112 ASP A C 1
ATOM 875 O O . ASP A 1 112 ? -4.933 -0.552 -1.281 1.00 90.50 112 ASP A O 1
ATOM 879 N N . THR A 1 113 ? -4.735 -0.224 0.932 1.00 88.25 113 THR A N 1
ATOM 880 C CA . THR A 1 113 ? -3.391 0.364 0.860 1.00 88.25 113 THR A CA 1
ATOM 881 C C . THR A 1 113 ? -2.355 -0.672 0.435 1.00 88.25 113 THR A C 1
ATOM 883 O O . THR A 1 113 ? -1.546 -0.377 -0.446 1.00 88.25 113 THR A O 1
ATOM 886 N N . ASP A 1 114 ? -2.398 -1.880 0.998 1.00 90.50 114 ASP A N 1
ATOM 887 C CA . ASP A 1 114 ? -1.497 -2.981 0.645 1.00 90.50 114 ASP A CA 1
ATOM 888 C C . ASP A 1 114 ? -1.653 -3.368 -0.829 1.00 90.50 114 ASP A C 1
ATOM 890 O O . ASP A 1 114 ? -0.662 -3.436 -1.561 1.00 90.50 114 ASP A O 1
ATOM 894 N N . ALA A 1 115 ? -2.892 -3.490 -1.314 1.00 93.81 115 ALA A N 1
ATOM 895 C CA . ALA A 1 115 ? -3.164 -3.715 -2.733 1.00 93.81 115 ALA A CA 1
ATOM 896 C C . ALA A 1 115 ? -2.604 -2.580 -3.617 1.00 93.81 115 ALA A C 1
ATOM 898 O O . ALA A 1 115 ? -2.043 -2.821 -4.692 1.00 93.81 115 ALA A O 1
ATOM 899 N N . GLY A 1 116 ? -2.711 -1.328 -3.157 1.00 94.88 116 GLY A N 1
ATOM 900 C CA . GLY A 1 116 ? -2.112 -0.169 -3.818 1.00 94.88 116 GLY A CA 1
ATOM 901 C C . GLY A 1 116 ? -0.582 -0.239 -3.889 1.00 94.88 116 GLY A C 1
ATOM 902 O O . GLY A 1 116 ? 0.007 0.085 -4.925 1.00 94.88 116 GLY A O 1
ATOM 903 N N . VAL A 1 117 ? 0.071 -0.699 -2.820 1.00 95.88 117 VAL A N 1
ATOM 904 C CA . VAL A 1 117 ? 1.526 -0.902 -2.773 1.00 95.88 117 VAL A CA 1
ATOM 905 C C . VAL A 1 117 ? 1.955 -2.003 -3.741 1.00 95.88 117 VAL A C 1
ATOM 907 O O . VAL A 1 117 ? 2.904 -1.799 -4.502 1.00 95.88 117 VAL A O 1
ATOM 910 N N . GLU A 1 118 ? 1.252 -3.135 -3.780 1.00 96.12 118 GLU A N 1
ATOM 911 C CA . GLU A 1 118 ? 1.543 -4.218 -4.728 1.00 96.12 118 GLU A CA 1
ATOM 912 C C . GLU A 1 118 ? 1.437 -3.749 -6.186 1.00 96.12 118 GLU A C 1
ATOM 914 O O . GLU A 1 118 ? 2.315 -4.038 -7.009 1.00 96.12 118 GLU A O 1
ATOM 919 N N . ALA A 1 119 ? 0.404 -2.962 -6.503 1.00 97.25 119 ALA A N 1
ATOM 920 C CA . ALA A 1 119 ? 0.224 -2.384 -7.831 1.00 97.25 119 ALA A CA 1
ATOM 921 C C . ALA A 1 119 ? 1.370 -1.429 -8.209 1.00 97.25 119 ALA A C 1
ATOM 923 O O . ALA A 1 119 ? 1.868 -1.475 -9.338 1.00 97.25 119 ALA A O 1
ATOM 924 N N . LEU A 1 120 ? 1.833 -0.596 -7.270 1.00 97.75 120 LEU A N 1
ATOM 925 C CA . LEU A 1 120 ? 2.978 0.292 -7.487 1.00 97.75 120 LEU A CA 1
ATOM 926 C C . LEU A 1 120 ? 4.276 -0.487 -7.708 1.00 97.75 120 LEU A C 1
ATOM 928 O O . LEU A 1 120 ? 5.026 -0.158 -8.623 1.00 97.75 120 LEU A O 1
ATOM 932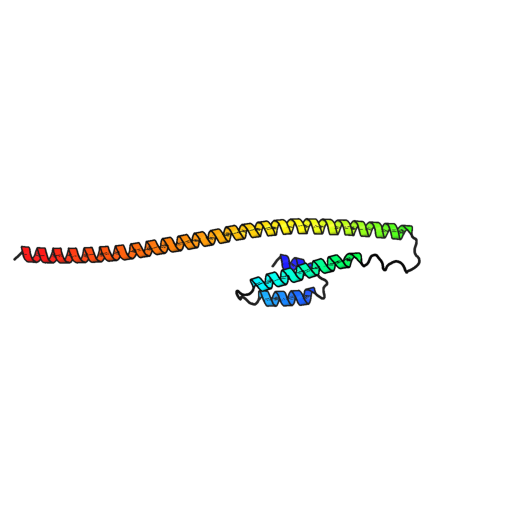 N N . GLN A 1 121 ? 4.524 -1.547 -6.938 1.00 98.00 121 GLN A N 1
ATOM 933 C CA . GLN A 1 121 ? 5.691 -2.406 -7.150 1.00 98.00 121 GLN A CA 1
ATOM 934 C C . GLN A 1 121 ? 5.659 -3.096 -8.517 1.00 98.00 121 GLN A C 1
ATOM 936 O O . GLN A 1 121 ? 6.695 -3.262 -9.159 1.00 98.00 121 GLN A O 1
ATOM 941 N N . ALA A 1 122 ? 4.483 -3.526 -8.979 1.00 97.75 122 ALA A N 1
ATOM 942 C CA . ALA A 1 122 ? 4.339 -4.097 -10.314 1.00 97.75 122 ALA A CA 1
ATOM 943 C C . ALA A 1 122 ? 4.649 -3.062 -11.408 1.00 97.75 122 ALA A C 1
ATOM 945 O O . ALA A 1 122 ? 5.370 -3.373 -12.356 1.00 97.75 122 ALA A O 1
ATOM 946 N N . ALA A 1 123 ? 4.155 -1.830 -11.252 1.00 98.00 123 ALA A N 1
ATOM 947 C CA . ALA A 1 123 ? 4.439 -0.737 -12.176 1.00 98.00 123 ALA A CA 1
ATOM 948 C C . ALA A 1 123 ? 5.930 -0.358 -12.200 1.00 98.00 123 ALA A C 1
ATOM 950 O O . ALA A 1 123 ? 6.480 -0.126 -13.274 1.00 98.00 123 ALA A O 1
ATOM 951 N N . ASP A 1 124 ? 6.593 -0.340 -11.043 1.00 98.31 124 ASP A N 1
ATOM 952 C CA . ASP A 1 124 ? 8.026 -0.051 -10.937 1.00 98.31 124 ASP A CA 1
ATOM 953 C C . ASP A 1 124 ? 8.868 -1.090 -11.698 1.00 98.31 124 ASP A C 1
ATOM 955 O O . ASP A 1 124 ? 9.689 -0.731 -12.544 1.00 98.31 124 ASP A O 1
ATOM 959 N N . ARG A 1 125 ? 8.564 -2.386 -11.518 1.00 98.44 125 ARG A N 1
ATOM 960 C CA . ARG A 1 125 ? 9.214 -3.477 -12.271 1.00 98.44 125 A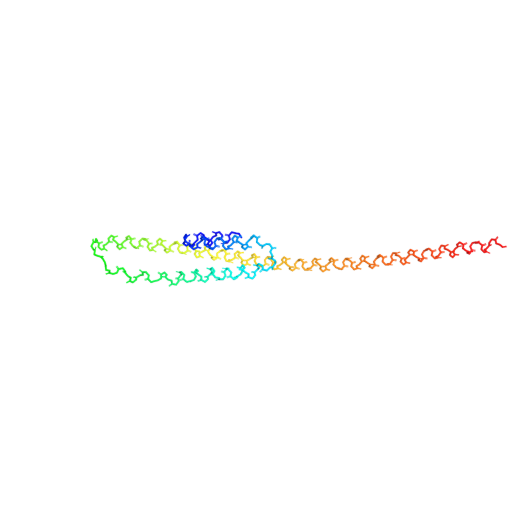RG A CA 1
ATOM 961 C C . ARG A 1 125 ? 8.995 -3.367 -13.785 1.00 98.44 125 ARG A C 1
ATOM 963 O O . ARG A 1 125 ? 9.912 -3.657 -14.554 1.00 98.44 125 ARG A O 1
ATOM 970 N N . ASP A 1 126 ? 7.804 -2.959 -14.233 1.00 98.50 126 ASP A N 1
ATOM 971 C CA . ASP A 1 126 ? 7.532 -2.727 -15.662 1.00 98.50 126 ASP A CA 1
ATOM 972 C C . ASP A 1 126 ? 8.391 -1.583 -16.218 1.00 98.50 126 ASP A C 1
ATOM 974 O O . ASP A 1 126 ? 9.029 -1.721 -17.268 1.00 98.50 126 ASP A O 1
ATOM 978 N N . VAL A 1 127 ? 8.458 -0.464 -15.492 1.00 98.56 127 VAL A N 1
ATOM 979 C CA . VAL A 1 127 ? 9.269 0.696 -15.878 1.00 98.56 127 VAL A CA 1
ATOM 980 C C . VAL A 1 127 ? 10.752 0.334 -15.935 1.00 98.56 127 VAL A C 1
ATOM 982 O O . VAL A 1 127 ? 11.414 0.682 -16.916 1.00 98.56 127 VAL A O 1
ATOM 985 N N . GLU A 1 128 ? 11.266 -0.407 -14.954 1.00 98.56 128 GLU A N 1
ATOM 986 C CA . GLU A 1 128 ? 12.647 -0.896 -14.947 1.00 98.56 128 GLU A CA 1
ATOM 987 C C . GLU A 1 128 ? 12.934 -1.796 -16.164 1.00 98.56 128 GLU A C 1
ATOM 989 O O . GLU A 1 128 ? 13.930 -1.610 -16.869 1.00 98.56 128 GLU A O 1
ATOM 994 N N . GLY A 1 129 ? 12.019 -2.713 -16.498 1.00 98.44 129 GLY A N 1
ATOM 995 C CA . GLY A 1 129 ? 12.136 -3.562 -17.688 1.00 98.44 129 GLY A CA 1
ATOM 996 C C . GLY A 1 129 ? 12.178 -2.764 -18.998 1.00 98.44 129 GLY A C 1
ATOM 997 O O . GLY A 1 129 ? 12.982 -3.049 -19.897 1.00 98.44 129 GLY A O 1
ATOM 998 N N . ARG A 1 130 ? 11.349 -1.721 -19.107 1.00 98.44 130 ARG A N 1
ATOM 999 C CA . ARG A 1 130 ? 11.333 -0.814 -20.265 1.00 98.44 130 ARG A CA 1
ATOM 1000 C C . ARG A 1 130 ? 12.613 0.009 -20.362 1.00 98.44 130 ARG A C 1
ATOM 1002 O O . ARG A 1 130 ? 13.116 0.192 -21.471 1.00 98.44 130 ARG A O 1
ATOM 1009 N N . LEU A 1 131 ? 13.149 0.468 -19.233 1.00 98.44 131 LEU A N 1
ATOM 1010 C CA . LEU A 1 131 ? 14.405 1.212 -19.182 1.00 98.44 131 LEU A CA 1
ATOM 1011 C C . LEU A 1 131 ? 15.576 0.347 -19.660 1.00 98.44 131 LEU A C 1
ATOM 1013 O O . LEU A 1 131 ? 16.310 0.761 -20.554 1.00 98.44 131 LEU A O 1
ATOM 1017 N N . ASN A 1 132 ? 15.681 -0.883 -19.156 1.00 98.12 132 ASN A N 1
ATOM 1018 C CA . ASN A 1 132 ? 16.711 -1.836 -19.579 1.00 98.12 132 ASN A CA 1
ATOM 1019 C C . ASN A 1 132 ? 16.619 -2.150 -21.080 1.00 98.12 132 ASN A C 1
ATOM 1021 O O . ASN A 1 132 ? 17.628 -2.208 -21.781 1.00 98.12 132 ASN A O 1
ATOM 1025 N N . THR A 1 133 ? 15.400 -2.306 -21.604 1.00 98.38 133 THR A N 1
ATOM 1026 C CA . THR A 1 133 ? 15.182 -2.519 -23.043 1.00 98.38 133 THR A CA 1
ATOM 1027 C C . THR A 1 133 ? 15.639 -1.314 -23.866 1.00 98.38 133 THR A C 1
ATOM 1029 O O . THR A 1 133 ? 16.285 -1.483 -24.902 1.00 98.38 133 THR A O 1
ATOM 1032 N N . ALA A 1 134 ? 15.316 -0.100 -23.416 1.00 98.31 134 ALA A N 1
ATOM 1033 C CA . ALA A 1 134 ? 15.721 1.129 -24.088 1.00 98.31 134 ALA A CA 1
ATOM 1034 C C . ALA A 1 134 ? 17.247 1.306 -24.090 1.00 98.31 134 ALA A C 1
ATOM 1036 O O . ALA A 1 134 ? 17.804 1.703 -25.112 1.00 98.31 134 ALA A O 1
ATOM 1037 N N . ASP A 1 135 ? 17.922 0.958 -22.994 1.00 98.38 135 ASP A N 1
ATOM 1038 C CA . ASP A 1 135 ? 19.381 1.041 -22.875 1.00 98.38 135 ASP A CA 1
ATOM 1039 C C . ASP A 1 135 ? 20.086 0.100 -23.869 1.00 98.38 135 ASP A C 1
ATOM 1041 O O . ASP A 1 135 ? 20.935 0.521 -24.658 1.00 98.38 135 ASP A O 1
ATOM 1045 N N . VAL A 1 136 ? 19.629 -1.156 -23.956 1.00 98.31 136 VAL A N 1
ATOM 1046 C CA . VAL A 1 136 ? 20.131 -2.126 -24.948 1.00 98.31 136 VAL A CA 1
ATOM 1047 C C . VAL A 1 136 ? 19.900 -1.640 -26.383 1.00 98.31 136 VAL A C 1
ATOM 1049 O O . VAL A 1 136 ? 20.771 -1.789 -27.249 1.00 98.31 136 VAL A O 1
ATOM 1052 N N . GLN A 1 137 ? 18.734 -1.051 -26.663 1.00 98.00 137 GLN A N 1
ATOM 1053 C CA . GLN A 1 137 ? 18.442 -0.480 -27.979 1.00 98.00 137 GLN A CA 1
ATOM 1054 C C . GLN A 1 137 ? 19.361 0.701 -28.302 1.00 98.00 137 GLN A C 1
ATOM 1056 O O . GLN A 1 137 ? 19.859 0.782 -29.427 1.00 98.00 137 GLN A O 1
ATOM 1061 N N . ALA A 1 138 ? 19.618 1.583 -27.336 1.00 98.12 138 ALA A N 1
ATOM 1062 C CA . ALA A 1 138 ? 20.507 2.725 -27.507 1.00 98.12 138 ALA A CA 1
ATOM 1063 C C . ALA A 1 138 ? 21.945 2.279 -27.818 1.00 98.12 138 ALA A C 1
ATOM 1065 O O . ALA A 1 138 ? 22.537 2.764 -28.784 1.00 98.12 138 ALA A O 1
ATOM 1066 N N . GLU A 1 139 ? 22.479 1.297 -27.088 1.00 98.19 139 GLU A N 1
ATOM 1067 C CA . GLU A 1 139 ? 23.809 0.730 -27.357 1.00 98.19 139 GLU A CA 1
ATOM 1068 C C . GLU A 1 139 ? 23.878 0.023 -28.724 1.00 98.19 139 GLU A C 1
ATOM 1070 O O . GLU A 1 139 ? 24.832 0.187 -29.495 1.00 98.19 139 GLU A O 1
ATOM 1075 N N . THR A 1 140 ? 22.820 -0.693 -29.111 1.00 98.19 140 THR A N 1
ATOM 1076 C CA . THR A 1 140 ? 22.723 -1.315 -30.444 1.00 98.19 140 THR A CA 1
ATOM 1077 C C . THR A 1 140 ? 22.717 -0.268 -31.565 1.00 98.19 140 THR A C 1
ATOM 1079 O O . THR A 1 140 ? 23.372 -0.427 -32.600 1.00 98.19 140 THR A O 1
ATOM 1082 N N . GLN A 1 141 ? 21.994 0.837 -31.379 1.00 97.94 141 GLN A N 1
ATOM 1083 C CA . GLN A 1 141 ? 21.975 1.935 -32.344 1.00 97.94 141 GLN A CA 1
ATOM 1084 C C . GLN A 1 141 ? 23.329 2.640 -32.413 1.00 97.94 141 GLN A C 1
ATOM 1086 O O . GLN A 1 141 ? 23.825 2.903 -33.510 1.00 97.94 141 GLN A O 1
ATOM 1091 N N . ARG A 1 142 ? 23.958 2.899 -31.263 1.00 98.31 142 ARG A N 1
ATOM 1092 C CA . ARG A 1 142 ? 25.283 3.516 -31.172 1.00 98.31 142 ARG A CA 1
ATOM 1093 C C . ARG A 1 142 ? 26.329 2.717 -31.946 1.00 98.31 142 ARG A C 1
ATOM 1095 O O . ARG A 1 142 ? 26.992 3.269 -32.822 1.00 98.31 142 ARG A O 1
ATOM 1102 N N . THR A 1 143 ? 26.418 1.414 -31.688 1.00 98.25 143 THR A N 1
ATOM 1103 C CA . THR A 1 143 ? 27.350 0.515 -32.391 1.00 98.25 143 THR A CA 1
ATOM 1104 C C . THR A 1 143 ? 27.074 0.459 -33.897 1.00 98.25 143 THR A C 1
ATOM 1106 O O . THR A 1 143 ? 28.004 0.499 -34.707 1.00 98.25 143 THR A O 1
ATOM 1109 N N . SER A 1 144 ? 25.800 0.452 -34.301 1.00 97.44 144 SER A N 1
ATOM 1110 C CA . SER A 1 144 ? 25.408 0.502 -35.716 1.00 97.44 144 SER A CA 1
ATOM 1111 C C . SER A 1 144 ? 25.862 1.797 -36.399 1.00 97.44 144 SER A C 1
ATOM 1113 O O . SER A 1 144 ? 26.400 1.762 -37.509 1.00 97.44 144 SER A O 1
ATOM 1115 N N . VAL A 1 145 ? 25.694 2.944 -35.735 1.00 98.00 145 VAL A N 1
ATOM 1116 C CA . VAL A 1 145 ? 26.149 4.249 -36.237 1.00 98.00 145 VAL A CA 1
ATOM 1117 C C . VAL A 1 145 ? 27.672 4.287 -36.362 1.00 98.00 145 VAL A C 1
ATOM 1119 O O . VAL A 1 145 ? 28.182 4.707 -37.402 1.00 98.00 145 VAL A O 1
ATOM 1122 N N . GLU A 1 146 ? 28.407 3.811 -35.356 1.00 97.81 146 GLU A N 1
ATOM 1123 C CA . GLU A 1 146 ? 29.874 3.731 -35.395 1.00 97.81 146 GLU A CA 1
ATOM 1124 C C . GLU A 1 146 ? 30.365 2.874 -36.576 1.00 97.81 146 GLU A C 1
ATOM 1126 O O . GLU A 1 146 ? 31.285 3.268 -37.305 1.00 97.81 146 GLU A O 1
ATOM 1131 N N . HIS A 1 147 ? 29.711 1.735 -36.829 1.00 97.38 147 HIS A N 1
ATOM 1132 C CA . HIS A 1 147 ? 30.029 0.868 -37.962 1.00 97.38 147 HIS A CA 1
ATOM 1133 C C . HIS A 1 147 ? 29.794 1.561 -39.315 1.00 97.38 147 HIS A C 1
ATOM 1135 O O . HIS A 1 147 ? 30.669 1.537 -40.188 1.00 97.38 147 HIS A O 1
ATOM 1141 N N . LEU A 1 148 ? 28.655 2.241 -39.482 1.00 97.50 148 LEU A N 1
ATOM 1142 C CA . LEU A 1 148 ? 28.339 2.991 -40.703 1.00 97.50 148 LEU A CA 1
ATOM 1143 C C . LEU A 1 148 ? 29.321 4.141 -40.949 1.00 97.50 148 LEU A C 1
ATOM 1145 O O . LEU A 1 148 ? 29.772 4.340 -42.079 1.00 97.50 148 LEU A O 1
ATOM 1149 N N . GLN A 1 149 ? 29.710 4.870 -39.901 1.00 96.88 149 GLN A N 1
ATOM 1150 C CA . GLN A 1 149 ? 30.710 5.934 -40.0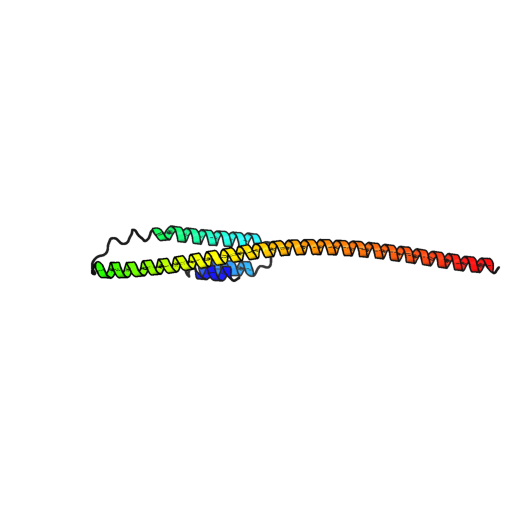07 1.00 96.88 149 GLN A CA 1
ATOM 1151 C C . GLN A 1 149 ? 32.067 5.395 -40.470 1.00 96.88 149 GLN A C 1
ATOM 1153 O O . GLN A 1 149 ? 32.727 6.016 -41.308 1.00 96.88 149 GLN A O 1
ATOM 1158 N N . LYS A 1 150 ? 32.487 4.233 -39.956 1.00 96.94 150 LYS A N 1
ATOM 1159 C CA . LYS A 1 150 ? 33.726 3.573 -40.382 1.00 96.94 150 LYS A CA 1
ATOM 1160 C C . LYS A 1 150 ? 33.666 3.159 -41.853 1.00 96.94 150 LYS A C 1
ATOM 1162 O O . LYS A 1 150 ? 34.604 3.437 -42.599 1.00 96.94 150 LYS A O 1
ATOM 1167 N N . TYR A 1 151 ? 32.562 2.547 -42.281 1.00 96.06 151 TYR A N 1
ATOM 1168 C CA . TYR A 1 151 ? 32.354 2.172 -43.680 1.00 96.06 151 TYR A CA 1
ATOM 1169 C C . TYR A 1 151 ? 32.406 3.391 -44.611 1.00 96.06 151 TYR A C 1
ATOM 1171 O O . TYR A 1 151 ? 33.114 3.375 -45.617 1.00 96.06 151 TYR A O 1
ATOM 1179 N N . HIS A 1 152 ? 31.721 4.477 -44.243 1.00 95.62 152 HIS A N 1
ATOM 1180 C CA . HIS A 1 152 ? 31.709 5.710 -45.026 1.00 95.62 152 HIS A CA 1
ATOM 1181 C C . HIS A 1 152 ? 33.112 6.313 -45.184 1.00 95.62 152 HIS A C 1
ATOM 1183 O O . HIS A 1 152 ? 33.515 6.640 -46.300 1.00 95.62 152 HIS A O 1
ATOM 1189 N N . LYS A 1 153 ? 33.888 6.397 -44.093 1.00 94.50 153 LYS A N 1
ATOM 1190 C CA . LYS A 1 153 ? 35.283 6.871 -44.129 1.00 94.50 153 LYS A CA 1
ATOM 1191 C C . LYS A 1 153 ? 36.152 6.026 -45.062 1.00 94.50 153 LYS A C 1
ATOM 1193 O O . LYS A 1 153 ? 36.884 6.578 -45.879 1.00 94.50 153 LYS A O 1
ATOM 1198 N N . ASN A 1 154 ? 36.041 4.700 -44.977 1.00 93.94 154 ASN A N 1
ATOM 1199 C CA . ASN A 1 154 ? 36.794 3.791 -45.841 1.00 93.94 154 ASN A CA 1
ATOM 1200 C C . ASN A 1 154 ? 36.412 3.961 -47.319 1.00 93.94 154 ASN A C 1
ATOM 1202 O O . ASN A 1 154 ? 37.294 4.034 -48.169 1.00 93.94 154 ASN A O 1
ATOM 1206 N N . SER A 1 155 ? 35.115 4.083 -47.620 1.00 93.25 155 SER A N 1
ATOM 1207 C CA . SER A 1 155 ? 34.625 4.284 -48.989 1.00 93.25 155 SER A CA 1
ATOM 1208 C C . SER A 1 155 ? 35.087 5.613 -49.596 1.00 93.25 155 SER A C 1
ATOM 1210 O O . SER A 1 155 ? 35.384 5.659 -50.790 1.00 93.25 155 SER A O 1
ATOM 1212 N N . GLN A 1 156 ? 35.154 6.692 -48.808 1.00 90.88 156 GLN A N 1
ATOM 1213 C CA . GLN A 1 156 ? 35.689 7.974 -49.282 1.00 90.88 156 GLN A CA 1
ATOM 1214 C C . GLN A 1 156 ? 37.182 7.880 -49.610 1.00 90.88 156 GLN A C 1
ATOM 1216 O O . GLN A 1 156 ? 37.627 8.441 -50.607 1.00 90.88 156 GLN A O 1
ATOM 1221 N N . PHE A 1 157 ? 37.955 7.149 -48.800 1.00 89.25 157 PHE A N 1
ATOM 1222 C CA . PHE A 1 157 ? 39.382 6.951 -49.048 1.00 89.25 157 PHE A CA 1
ATOM 1223 C C . PHE A 1 157 ? 39.631 6.190 -50.356 1.00 89.25 157 PHE A C 1
ATOM 1225 O O . PHE A 1 157 ? 40.449 6.615 -51.166 1.00 89.25 157 PHE A O 1
ATOM 1232 N N . THR A 1 158 ? 38.884 5.110 -50.602 1.00 87.19 158 THR A N 1
ATOM 1233 C CA . THR A 1 1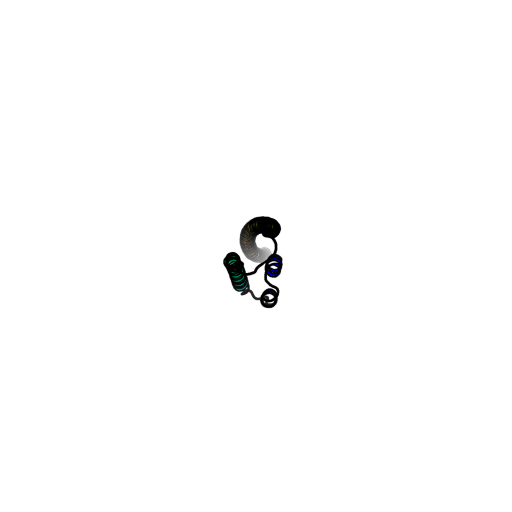58 ? 39.031 4.302 -51.824 1.00 87.19 158 THR A CA 1
ATOM 1234 C C . THR A 1 158 ? 38.556 5.006 -53.094 1.00 87.19 158 THR A C 1
ATOM 1236 O O . THR A 1 158 ? 39.002 4.642 -54.170 1.00 87.19 158 THR A O 1
ATOM 1239 N N . SER A 1 159 ? 37.652 5.988 -52.996 1.00 82.94 159 SER A N 1
ATOM 1240 C CA . SER A 1 159 ? 37.151 6.735 -54.162 1.00 82.94 159 SER A CA 1
ATOM 1241 C C . SER A 1 159 ? 38.087 7.859 -54.626 1.00 82.94 159 SER A C 1
ATOM 1243 O O . SER A 1 159 ? 37.889 8.384 -55.718 1.00 82.94 159 SER A O 1
ATOM 1245 N N . ASN A 1 160 ? 39.053 8.261 -53.794 1.00 77.94 160 ASN A N 1
ATOM 1246 C CA . ASN A 1 160 ? 39.987 9.358 -54.072 1.00 77.94 160 ASN A CA 1
ATOM 1247 C C . ASN A 1 160 ? 41.375 8.873 -54.547 1.00 77.94 160 ASN A C 1
ATOM 1249 O O . ASN A 1 160 ? 42.264 9.705 -54.730 1.00 77.94 160 ASN A O 1
ATOM 1253 N N . MET A 1 161 ? 41.569 7.557 -54.701 1.00 64.88 161 MET A N 1
ATOM 1254 C CA . MET A 1 161 ? 42.766 6.926 -55.280 1.00 64.88 161 MET A CA 1
ATOM 1255 C C . MET A 1 161 ? 42.513 6.520 -56.727 1.00 64.88 161 MET A C 1
ATOM 1257 O O . MET A 1 161 ? 43.458 6.670 -57.532 1.00 64.88 161 MET A O 1
#

pLDDT: mean 72.95, std 18.87, range [40.72, 98.56]

Organism: NCBI:txid1090488

Foldseek 3Di:
DVVLVVLLVVDDPVVSVVLVVVVVVLVVDPDPVNPVVVVVSVVVSVVVVVVVVVCVVVVPPPPPDDDDDDPPVVVVVVVVVVVVVVVVVVVVVVVVVVVVVVVVVVVVVVVVVVVVVVVVVVVVVVVVVVVVVVVVVVVVVVVVVVVVVVVVVVVVVVVVD

Sequence (161 aa):
MRVVLLVLLCCRLSEANILGQRFTAITNTQDETTEADIFTLLSEMMAALEEQRSELPHQRESGAAAKSTGPREQAESQGMQREEQRKQVQEAVRQYTELNGRLTALGNELEDTDAGVEALQAADRDVEGRLNTADVQAETQRTSVEHLQKYHKNSQFTSNM